Protein AF-A0A3D9I676-F1 (afdb_monomer_lite)

Organism: NCBI:txid1294267

Sequence (87 aa):
MRVSNNGKTTVIDGDEVVVARAASIDMNAPYWEYVGSDGELVRVDVSAHRTNMDVLSRLYQKAYASGRSEDAAGYVRHKARVLALLN

Structure (mmCIF, N/CA/C/O backbone):
data_AF-A0A3D9I676-F1
#
_entry.id   AF-A0A3D9I676-F1
#
loop_
_atom_site.group_PDB
_atom_site.id
_atom_site.type_symbol
_atom_site.label_atom_id
_atom_site.label_alt_id
_atom_site.label_comp_id
_atom_site.label_asym_id
_atom_site.label_entity_id
_atom_site.label_seq_id
_atom_site.pdbx_PDB_ins_code
_atom_site.Cartn_x
_atom_site.Cartn_y
_atom_site.Cartn_z
_atom_site.occupancy
_atom_site.B_iso_or_equiv
_atom_site.auth_seq_id
_atom_site.auth_comp_id
_atom_site.auth_asym_id
_atom_site.auth_atom_id
_atom_site.pdbx_PDB_model_num
ATOM 1 N N . MET A 1 1 ? -13.867 2.475 2.142 1.00 66.12 1 MET A N 1
ATOM 2 C CA . MET A 1 1 ? -13.566 3.166 3.420 1.00 66.12 1 MET A CA 1
ATOM 3 C C . MET A 1 1 ? -13.211 4.633 3.184 1.00 66.12 1 MET A C 1
ATOM 5 O O . MET A 1 1 ? -12.300 4.925 2.422 1.00 66.12 1 MET A O 1
ATOM 9 N N . ARG A 1 2 ? -13.906 5.578 3.830 1.00 61.41 2 ARG A N 1
ATOM 10 C CA . ARG A 1 2 ? -13.534 7.006 3.805 1.00 61.41 2 ARG A CA 1
ATOM 11 C C . ARG A 1 2 ? -12.629 7.324 4.995 1.00 61.41 2 ARG A C 1
ATOM 13 O O . ARG A 1 2 ? -13.011 7.050 6.125 1.00 61.41 2 ARG A O 1
ATOM 20 N N . VAL A 1 3 ? -11.462 7.908 4.740 1.00 60.97 3 VAL A N 1
ATOM 21 C CA . VAL A 1 3 ? -10.559 8.438 5.770 1.00 60.97 3 VAL A CA 1
ATOM 22 C C . VAL A 1 3 ? -10.470 9.944 5.585 1.00 60.97 3 VAL A C 1
ATOM 24 O O . VAL A 1 3 ? -10.074 10.406 4.521 1.00 60.97 3 VAL A O 1
ATOM 27 N N . SER A 1 4 ? -10.845 10.716 6.601 1.00 48.66 4 SER A N 1
ATOM 28 C CA . SER A 1 4 ? -10.661 12.168 6.598 1.00 48.66 4 SER A CA 1
ATOM 29 C C . SER A 1 4 ? -9.520 12.529 7.539 1.00 48.66 4 SER A C 1
ATOM 31 O O . SER A 1 4 ? -9.562 12.156 8.708 1.00 48.66 4 SER A O 1
ATOM 33 N N . ASN A 1 5 ? -8.512 13.237 7.029 1.00 51.75 5 ASN A N 1
ATOM 34 C CA . ASN A 1 5 ? -7.410 13.780 7.821 1.00 51.75 5 ASN A CA 1
ATOM 35 C C . ASN A 1 5 ? -7.194 15.251 7.455 1.00 51.75 5 ASN A C 1
ATOM 37 O O . ASN A 1 5 ? -7.002 15.564 6.279 1.00 51.75 5 ASN A O 1
ATOM 41 N N . ASN A 1 6 ? -7.206 16.147 8.449 1.00 49.69 6 ASN A N 1
ATOM 42 C CA . ASN A 1 6 ? -6.927 17.580 8.287 1.00 49.69 6 ASN A CA 1
ATOM 43 C C . ASN A 1 6 ? -7.716 18.241 7.138 1.00 49.69 6 ASN A C 1
ATOM 45 O O . ASN A 1 6 ? -7.170 19.011 6.354 1.00 49.69 6 ASN A O 1
ATOM 49 N N . GLY A 1 7 ? -8.999 17.892 6.989 1.00 55.97 7 GLY A N 1
ATOM 50 C CA . GLY A 1 7 ? -9.864 18.419 5.926 1.00 55.97 7 GLY A CA 1
ATOM 51 C C . GLY A 1 7 ? -9.677 17.770 4.546 1.00 55.97 7 GLY A C 1
ATOM 52 O O . GLY A 1 7 ? -10.488 18.008 3.654 1.00 55.97 7 GLY A O 1
ATOM 53 N N . LYS A 1 8 ? -8.678 16.895 4.359 1.00 57.47 8 LYS A N 1
ATOM 54 C CA . LYS A 1 8 ? -8.516 16.082 3.146 1.00 57.47 8 LYS A CA 1
ATOM 55 C C . LYS A 1 8 ? -9.212 14.737 3.344 1.00 57.47 8 LYS A C 1
ATOM 57 O O . LYS A 1 8 ? -8.751 13.883 4.100 1.00 57.47 8 LYS A O 1
ATOM 62 N N . THR A 1 9 ? -10.327 14.543 2.644 1.00 65.50 9 THR A N 1
ATOM 63 C CA . THR A 1 9 ? -10.992 13.237 2.583 1.00 65.50 9 THR A CA 1
ATOM 64 C C . THR A 1 9 ? -10.307 12.377 1.529 1.00 65.50 9 THR A C 1
ATOM 66 O O . THR A 1 9 ? -10.411 12.648 0.335 1.00 65.50 9 THR A O 1
ATOM 69 N N . THR A 1 10 ? -9.625 11.324 1.963 1.00 64.06 10 THR A N 1
ATOM 70 C CA . THR A 1 10 ? -9.164 10.248 1.091 1.00 64.06 10 THR A CA 1
ATOM 71 C C . THR A 1 10 ? -10.190 9.130 1.106 1.00 64.06 10 THR A C 1
ATOM 73 O O . THR A 1 10 ? -10.472 8.518 2.138 1.00 64.06 10 THR A O 1
ATOM 76 N N . VAL A 1 11 ? -10.751 8.841 -0.059 1.00 67.75 11 VAL A N 1
ATOM 77 C CA . VAL A 1 11 ? -11.609 7.675 -0.239 1.00 67.75 11 VAL A CA 1
ATOM 78 C C . VAL A 1 11 ? -10.709 6.500 -0.626 1.00 67.75 11 VAL A C 1
ATOM 80 O O . VAL A 1 11 ? -10.082 6.522 -1.681 1.00 67.75 11 VAL A O 1
ATOM 83 N N . ILE A 1 12 ? -10.601 5.505 0.254 1.00 76.62 12 ILE A N 1
ATOM 84 C CA . ILE A 1 12 ? -10.057 4.182 -0.069 1.00 76.62 12 ILE A CA 1
ATOM 85 C C . ILE A 1 12 ? -11.254 3.369 -0.555 1.00 76.62 12 ILE A C 1
ATOM 87 O O . ILE A 1 12 ? -11.987 2.806 0.258 1.00 76.62 12 ILE A O 1
ATOM 91 N N . ASP A 1 13 ? -11.519 3.397 -1.852 1.00 68.75 13 ASP A N 1
ATOM 92 C CA . ASP A 1 13 ? -12.601 2.637 -2.476 1.00 68.75 13 ASP A CA 1
ATOM 93 C C . ASP A 1 13 ? -12.005 1.596 -3.417 1.00 68.75 13 ASP A C 1
ATOM 95 O O . ASP A 1 13 ? -11.047 1.921 -4.115 1.00 68.75 13 ASP A O 1
ATOM 99 N N . GLY A 1 14 ? -12.531 0.369 -3.401 1.00 69.06 14 GLY 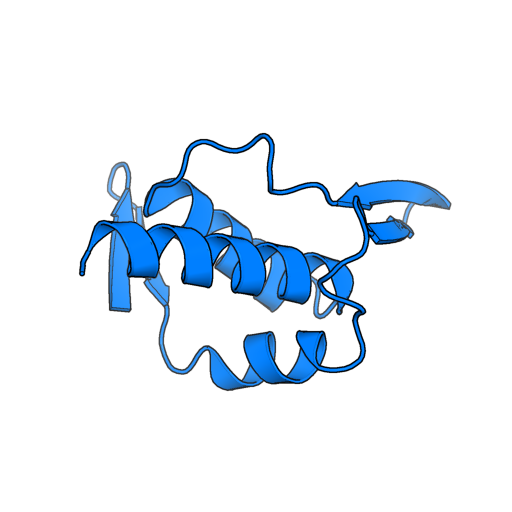A N 1
ATOM 100 C CA . GLY A 1 14 ? -12.067 -0.712 -4.279 1.00 69.06 14 GLY A CA 1
ATOM 101 C C . GLY A 1 14 ? -10.541 -0.862 -4.336 1.00 69.06 14 GLY A C 1
ATOM 102 O O . GLY A 1 14 ? -9.960 -0.842 -5.420 1.00 69.06 14 GLY A O 1
ATOM 103 N N . ASP A 1 15 ? -9.865 -1.010 -3.188 1.00 86.62 15 ASP A N 1
ATOM 104 C CA . ASP A 1 15 ? -8.396 -1.118 -3.130 1.00 86.62 15 ASP A CA 1
ATOM 105 C C . ASP A 1 15 ? -7.843 -2.435 -3.709 1.00 86.62 15 ASP A C 1
ATOM 107 O O . ASP A 1 15 ? -6.640 -2.681 -3.656 1.00 86.62 15 ASP A O 1
ATOM 111 N N . GLU A 1 16 ? -8.706 -3.257 -4.304 1.00 90.50 16 GLU A N 1
ATOM 112 C CA . GLU A 1 16 ? -8.423 -4.536 -4.957 1.00 90.50 16 GLU A CA 1
ATOM 113 C C . GLU A 1 16 ? -7.256 -4.448 -5.942 1.00 90.50 16 GLU A C 1
ATOM 115 O O . GLU A 1 16 ? -6.389 -5.316 -5.940 1.00 90.50 16 GLU A O 1
ATOM 120 N N . VAL A 1 17 ? -7.172 -3.370 -6.731 1.00 91.31 17 VAL A N 1
ATOM 121 C CA . VAL A 1 17 ? -6.060 -3.158 -7.675 1.00 91.31 17 VAL A CA 1
ATOM 122 C C . VAL A 1 17 ? -4.728 -2.997 -6.941 1.00 91.31 17 VAL A C 1
ATOM 124 O O . VAL A 1 17 ? -3.705 -3.518 -7.383 1.00 91.31 17 VAL A O 1
ATOM 127 N N . VAL A 1 18 ? -4.722 -2.282 -5.813 1.00 92.75 18 VAL A N 1
ATOM 128 C CA . VAL A 1 18 ? -3.519 -2.123 -4.988 1.00 92.75 18 VAL A CA 1
ATOM 129 C C . VAL A 1 18 ? -3.176 -3.454 -4.325 1.00 92.75 18 VAL A C 1
ATOM 131 O O . VAL A 1 18 ? -2.034 -3.890 -4.403 1.00 92.75 18 VAL A O 1
ATOM 134 N N . VAL A 1 19 ? -4.158 -4.147 -3.748 1.00 93.50 19 VAL A N 1
ATOM 135 C CA . VAL A 1 19 ? -3.961 -5.464 -3.123 1.00 93.50 19 VAL A CA 1
ATOM 136 C C . VAL A 1 19 ? -3.396 -6.478 -4.123 1.00 93.50 19 VAL A C 1
ATOM 138 O O . VAL A 1 19 ? -2.428 -7.166 -3.809 1.00 93.50 19 VAL A O 1
ATOM 141 N N . ALA A 1 20 ? -3.933 -6.533 -5.344 1.00 94.44 20 ALA A N 1
ATOM 142 C CA . ALA A 1 20 ? -3.481 -7.447 -6.389 1.00 94.44 20 ALA A CA 1
ATOM 143 C C . ALA A 1 20 ? -2.014 -7.210 -6.782 1.00 94.44 20 ALA A C 1
ATOM 145 O O . ALA A 1 20 ? -1.271 -8.166 -6.991 1.00 94.44 20 ALA A O 1
ATOM 146 N N . ARG A 1 21 ? -1.557 -5.951 -6.818 1.00 94.31 21 ARG A N 1
ATOM 147 C CA . ARG A 1 21 ? -0.146 -5.619 -7.100 1.00 94.31 21 ARG A CA 1
ATOM 148 C C . ARG A 1 21 ? 0.815 -6.130 -6.032 1.00 94.31 21 ARG A C 1
ATOM 150 O O . ARG A 1 21 ? 1.974 -6.388 -6.343 1.00 94.31 21 ARG A O 1
ATOM 157 N N . ALA A 1 22 ? 0.352 -6.282 -4.795 1.00 93.44 22 ALA A N 1
ATOM 158 C CA . ALA A 1 22 ? 1.168 -6.800 -3.705 1.00 93.44 22 ALA A CA 1
ATOM 1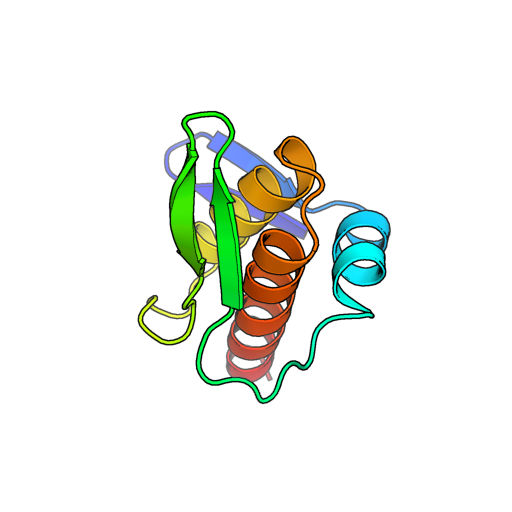59 C C . ALA A 1 22 ? 1.289 -8.336 -3.715 1.00 93.44 22 ALA A C 1
ATOM 161 O O . ALA A 1 22 ? 2.062 -8.880 -2.933 1.00 93.44 22 ALA A O 1
ATOM 162 N N . ALA A 1 23 ? 0.544 -9.047 -4.570 1.00 92.25 23 ALA A N 1
ATOM 163 C CA . ALA A 1 23 ? 0.426 -10.507 -4.511 1.00 92.25 23 ALA A CA 1
ATOM 164 C C . ALA A 1 23 ? 1.745 -11.260 -4.760 1.00 92.25 23 ALA A C 1
ATOM 166 O O . ALA A 1 23 ? 1.914 -12.371 -4.266 1.00 92.25 23 ALA A O 1
ATOM 167 N N . SER A 1 24 ? 2.679 -10.669 -5.509 1.00 89.75 24 SER A N 1
ATOM 168 C CA . SER A 1 24 ? 3.994 -11.261 -5.790 1.00 89.75 24 SER A CA 1
ATOM 169 C C . SER A 1 24 ? 5.056 -10.940 -4.734 1.00 89.75 24 SER A C 1
ATOM 171 O O . SER A 1 24 ? 6.205 -11.345 -4.891 1.00 89.75 24 SER A O 1
ATOM 173 N N . ILE A 1 25 ? 4.711 -10.175 -3.696 1.00 94.38 25 ILE A N 1
ATOM 174 C CA . ILE A 1 25 ? 5.651 -9.748 -2.663 1.00 94.38 25 ILE A CA 1
ATOM 175 C C . ILE A 1 25 ? 5.633 -10.738 -1.499 1.00 94.38 25 ILE A C 1
ATOM 177 O O . ILE A 1 25 ? 4.576 -11.044 -0.947 1.00 94.38 25 ILE A O 1
ATOM 181 N N . ASP A 1 26 ? 6.816 -11.191 -1.075 1.00 93.69 26 ASP A N 1
ATOM 182 C CA . ASP A 1 26 ? 6.955 -11.918 0.186 1.00 93.69 26 ASP A CA 1
ATOM 183 C C . ASP A 1 26 ? 6.670 -10.977 1.362 1.00 93.69 26 ASP A C 1
ATOM 185 O O . ASP A 1 26 ? 7.478 -10.117 1.725 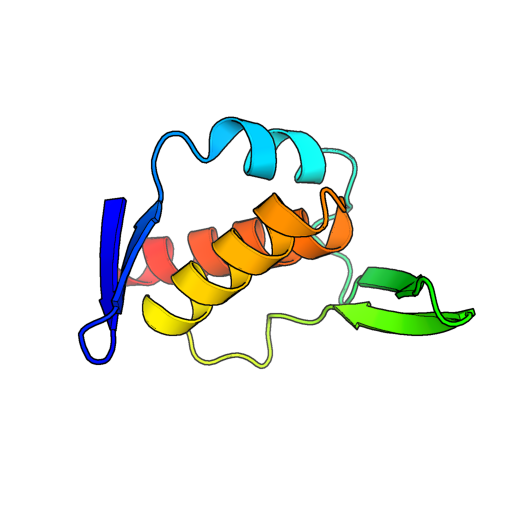1.00 93.69 26 ASP A O 1
ATOM 189 N N . MET A 1 27 ? 5.499 -11.154 1.969 1.00 89.56 27 MET A N 1
ATOM 190 C CA . MET A 1 27 ? 5.026 -10.337 3.084 1.00 89.56 27 MET A CA 1
ATOM 191 C C . MET A 1 27 ? 5.818 -10.553 4.383 1.00 89.56 27 MET A C 1
ATOM 193 O O . MET A 1 27 ? 5.713 -9.731 5.298 1.00 89.56 27 MET A O 1
ATOM 197 N N . ASN A 1 28 ? 6.601 -11.634 4.470 1.00 89.50 28 ASN A N 1
ATOM 198 C CA . ASN A 1 28 ? 7.410 -11.967 5.642 1.00 89.50 28 ASN A CA 1
ATOM 199 C C . ASN A 1 28 ? 8.787 -11.303 5.620 1.00 89.50 28 ASN A C 1
ATOM 201 O O . ASN A 1 28 ? 9.473 -11.295 6.646 1.00 89.50 28 ASN A O 1
ATOM 205 N N . ALA A 1 29 ? 9.185 -10.720 4.487 1.00 88.25 29 ALA A N 1
ATOM 206 C CA . ALA A 1 29 ? 10.421 -9.966 4.411 1.00 88.25 29 ALA A CA 1
ATOM 207 C C . ALA A 1 29 ? 10.413 -8.809 5.439 1.00 88.25 29 ALA A C 1
ATOM 209 O O . ALA A 1 29 ? 9.376 -8.162 5.670 1.00 88.25 29 ALA A O 1
ATOM 210 N N . PRO A 1 30 ? 11.559 -8.526 6.087 1.00 86.81 30 PRO A N 1
ATOM 211 C CA . PRO A 1 30 ? 11.652 -7.438 7.059 1.00 86.81 30 PRO A CA 1
ATOM 212 C C . PRO A 1 30 ? 11.455 -6.065 6.400 1.00 86.81 30 PRO A C 1
ATOM 214 O O . PRO A 1 30 ? 10.958 -5.147 7.045 1.00 86.81 30 PRO A O 1
ATOM 217 N N . TYR A 1 31 ? 11.807 -5.943 5.120 1.00 91.12 31 TYR A N 1
ATOM 218 C CA . TYR A 1 31 ? 11.636 -4.756 4.289 1.00 91.12 31 TYR A CA 1
ATOM 219 C C . TYR A 1 31 ? 11.567 -5.156 2.808 1.00 91.12 31 TYR A C 1
ATOM 221 O O . TYR A 1 31 ? 11.958 -6.266 2.443 1.00 91.12 31 TYR A O 1
ATOM 229 N N . TRP A 1 32 ? 11.126 -4.227 1.958 1.00 93.44 32 TRP A N 1
ATOM 230 C CA . TRP A 1 32 ? 11.187 -4.352 0.496 1.00 93.44 32 TRP A CA 1
ATOM 231 C C . TRP A 1 32 ? 11.992 -3.206 -0.094 1.00 93.44 32 TRP A C 1
ATOM 233 O O . TRP A 1 32 ? 11.956 -2.095 0.431 1.00 93.44 32 TRP A O 1
ATOM 243 N N . GLU A 1 33 ? 12.721 -3.465 -1.171 1.00 93.50 33 GLU A N 1
ATOM 244 C CA . GLU A 1 33 ? 13.595 -2.479 -1.803 1.00 93.50 33 GLU A CA 1
ATOM 245 C C . GLU A 1 33 ? 13.327 -2.396 -3.296 1.00 93.50 33 GLU A C 1
ATOM 247 O O . GLU A 1 33 ? 13.075 -3.406 -3.947 1.00 93.50 33 GLU A O 1
ATOM 252 N N . TYR A 1 34 ? 13.409 -1.184 -3.834 1.00 91.81 34 TYR A N 1
ATOM 253 C CA . TYR A 1 34 ? 13.331 -0.936 -5.265 1.00 91.81 34 TYR A CA 1
ATOM 254 C C . TYR A 1 34 ? 14.234 0.231 -5.658 1.00 91.81 34 TYR A C 1
ATOM 256 O O . TYR A 1 34 ? 14.546 1.095 -4.840 1.00 91.81 34 TYR A O 1
ATOM 264 N N . VAL A 1 35 ? 14.606 0.302 -6.936 1.00 93.25 35 VAL A N 1
ATOM 265 C CA . VAL A 1 35 ? 15.318 1.462 -7.491 1.00 93.25 35 VAL A CA 1
ATOM 266 C C . VAL A 1 35 ? 14.303 2.520 -7.934 1.00 93.25 35 VAL A C 1
ATOM 268 O O . VAL A 1 35 ? 13.354 2.241 -8.685 1.00 93.25 35 VAL A O 1
ATOM 271 N N . GLY A 1 36 ? 14.449 3.727 -7.393 1.00 89.81 36 GLY A N 1
ATOM 272 C CA . GLY A 1 36 ? 13.659 4.908 -7.715 1.00 89.81 36 GLY A CA 1
ATOM 273 C C . GLY A 1 36 ? 13.877 5.377 -9.153 1.00 89.81 36 GLY A C 1
ATOM 274 O O . GLY A 1 36 ? 14.771 4.920 -9.860 1.00 89.81 36 GLY A O 1
ATOM 275 N N . SER A 1 37 ? 13.030 6.293 -9.621 1.00 87.00 37 SER A N 1
ATOM 276 C CA . SER A 1 37 ? 13.187 6.900 -10.955 1.00 87.00 37 SER A CA 1
ATOM 277 C C . SER A 1 37 ? 14.438 7.776 -11.076 1.00 87.00 37 SER A C 1
ATOM 279 O O . SER A 1 37 ? 14.885 8.057 -12.180 1.00 87.00 37 SER A O 1
ATOM 281 N N . ASP A 1 38 ? 14.971 8.219 -9.944 1.00 93.25 38 ASP A N 1
ATOM 282 C CA . ASP A 1 38 ? 16.219 8.963 -9.779 1.00 93.25 38 ASP A CA 1
ATOM 283 C C . ASP A 1 38 ? 17.455 8.054 -9.659 1.00 93.25 38 ASP A C 1
ATOM 285 O O . ASP A 1 38 ? 18.572 8.555 -9.585 1.00 93.25 38 ASP A O 1
ATOM 289 N N . GLY A 1 39 ? 17.275 6.728 -9.677 1.00 93.06 39 GLY A N 1
ATOM 290 C CA . GLY A 1 39 ? 18.355 5.757 -9.500 1.00 93.06 39 GLY A CA 1
ATOM 291 C C . GLY A 1 39 ? 18.693 5.456 -8.037 1.00 93.06 39 GLY A C 1
ATOM 292 O O . GLY A 1 39 ? 19.514 4.576 -7.786 1.00 93.06 39 GLY A O 1
ATOM 293 N N . GLU A 1 40 ? 18.043 6.118 -7.078 1.00 95.75 40 GLU A N 1
ATOM 294 C CA . GLU A 1 40 ? 18.285 5.896 -5.654 1.00 95.75 40 GLU A CA 1
ATOM 295 C C . GLU A 1 40 ? 17.586 4.630 -5.155 1.00 95.75 40 GLU A C 1
ATOM 297 O O . GLU A 1 40 ? 16.480 4.282 -5.582 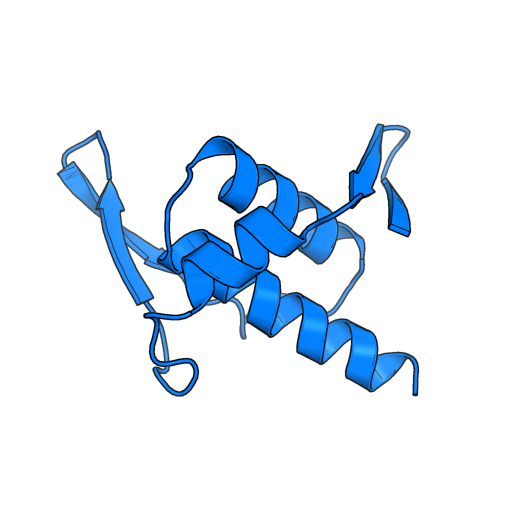1.00 95.75 40 GLU A O 1
ATOM 302 N N . LEU A 1 41 ? 18.221 3.925 -4.218 1.00 94.81 41 LEU A N 1
ATOM 303 C CA . LEU A 1 41 ? 17.627 2.747 -3.597 1.00 94.81 41 LEU A CA 1
ATOM 304 C C . LEU A 1 41 ? 16.607 3.179 -2.539 1.00 94.81 41 LEU A C 1
ATOM 306 O O . LEU A 1 41 ? 16.940 3.823 -1.545 1.00 94.81 41 LEU A O 1
ATOM 310 N N . VAL A 1 42 ? 15.349 2.794 -2.739 1.00 91.88 42 VAL A N 1
ATOM 311 C CA . VAL A 1 42 ? 14.254 3.080 -1.816 1.00 91.88 42 VAL A CA 1
ATOM 312 C C . VAL A 1 42 ? 13.918 1.829 -1.025 1.00 91.88 42 VAL A C 1
ATOM 314 O O . VAL A 1 42 ? 13.599 0.791 -1.599 1.00 91.88 42 VAL A O 1
ATOM 317 N N . ARG A 1 43 ? 13.916 1.956 0.303 1.00 91.88 43 ARG A N 1
ATOM 318 C CA . ARG A 1 43 ? 13.467 0.914 1.229 1.00 91.88 43 ARG A CA 1
ATOM 319 C C . ARG A 1 43 ? 12.064 1.220 1.753 1.00 91.88 43 ARG A C 1
ATOM 321 O O . ARG A 1 43 ? 11.795 2.310 2.255 1.00 91.88 43 ARG A O 1
ATOM 328 N N . VAL A 1 44 ? 11.181 0.232 1.680 1.00 89.25 44 VAL A N 1
ATOM 329 C CA . VAL A 1 44 ? 9.826 0.256 2.231 1.00 89.25 44 VAL A CA 1
ATOM 330 C C . VAL A 1 44 ? 9.786 -0.625 3.476 1.00 89.25 44 VAL A C 1
ATOM 332 O O . VAL A 1 44 ? 9.799 -1.851 3.387 1.00 89.25 44 VAL A O 1
ATOM 335 N N . ASP A 1 45 ? 9.703 0.016 4.641 1.00 87.88 45 ASP A N 1
ATOM 336 C CA . ASP A 1 45 ? 9.409 -0.624 5.924 1.00 87.88 45 ASP A CA 1
ATOM 337 C C . ASP A 1 45 ? 8.245 0.111 6.599 1.00 87.88 45 ASP A C 1
ATOM 339 O O . ASP A 1 45 ? 8.344 1.261 7.037 1.00 87.88 45 ASP A O 1
ATOM 343 N N . VAL A 1 46 ? 7.098 -0.562 6.667 1.00 81.75 46 VAL A N 1
ATOM 344 C CA . VAL A 1 46 ? 5.896 -0.006 7.296 1.00 81.75 46 VAL A CA 1
ATOM 345 C C . VAL A 1 46 ? 5.743 -0.409 8.757 1.00 81.75 46 VAL A C 1
ATOM 347 O O . VAL A 1 46 ? 4.879 0.141 9.438 1.00 81.75 46 VAL A O 1
ATOM 350 N N . SER A 1 47 ? 6.577 -1.314 9.277 1.00 81.19 47 SER A N 1
ATOM 351 C CA . SER A 1 47 ? 6.503 -1.769 10.670 1.00 81.19 47 SER A CA 1
ATOM 352 C C . SER A 1 47 ? 6.782 -0.632 11.661 1.00 81.19 47 SER A C 1
ATOM 354 O O . SER A 1 47 ? 6.092 -0.522 12.674 1.00 81.19 47 SER A O 1
ATOM 356 N N . ALA A 1 48 ? 7.677 0.292 11.296 1.00 78.06 48 ALA A N 1
ATOM 357 C CA . ALA A 1 48 ? 8.023 1.477 12.082 1.00 78.06 48 ALA A CA 1
ATOM 358 C C . ALA A 1 48 ? 6.893 2.520 12.189 1.00 78.06 48 ALA A C 1
ATOM 360 O O . ALA A 1 48 ? 6.920 3.392 13.058 1.00 78.06 48 ALA A O 1
ATOM 361 N N . HIS A 1 49 ? 5.885 2.461 11.315 1.00 84.69 49 HIS A N 1
ATOM 362 C CA . HIS A 1 49 ? 4.805 3.440 11.329 1.00 84.69 49 HIS A CA 1
ATOM 363 C C . HIS A 1 49 ? 3.799 3.138 12.442 1.00 84.69 49 HIS A C 1
ATOM 365 O O . HIS A 1 49 ? 3.413 1.985 12.662 1.00 84.69 49 HIS A O 1
ATOM 371 N N . ARG A 1 50 ? 3.301 4.194 13.100 1.00 87.94 50 ARG A N 1
ATOM 372 C CA . ARG A 1 50 ? 2.172 4.092 14.035 1.00 87.94 50 ARG A CA 1
ATOM 373 C C . ARG A 1 50 ? 0.943 3.566 13.295 1.00 87.94 50 ARG A C 1
ATOM 375 O O . ARG A 1 50 ? 0.517 4.161 12.307 1.00 87.94 50 ARG A O 1
ATOM 382 N N . THR A 1 51 ? 0.346 2.490 13.803 1.00 91.12 51 THR A N 1
ATOM 383 C CA . THR A 1 51 ? -0.884 1.907 13.254 1.00 91.12 51 THR A CA 1
ATOM 384 C C . THR A 1 51 ? -2.053 2.882 13.406 1.00 91.12 51 THR A C 1
ATOM 386 O O . THR A 1 51 ? -2.617 3.023 14.487 1.00 91.12 51 THR A O 1
ATOM 389 N N . ASN A 1 52 ? -2.394 3.599 12.336 1.00 89.62 52 ASN A N 1
ATOM 390 C CA . ASN A 1 52 ? -3.547 4.495 12.286 1.00 89.62 52 ASN A CA 1
ATOM 391 C C . ASN A 1 52 ? -4.073 4.659 10.848 1.00 89.62 52 ASN A C 1
ATOM 393 O O . ASN A 1 52 ? -3.413 4.284 9.871 1.00 89.62 52 ASN A O 1
ATOM 397 N N . MET A 1 53 ? -5.265 5.245 10.744 1.00 87.81 53 MET A N 1
ATOM 398 C CA . MET A 1 53 ? -5.989 5.455 9.486 1.00 87.81 53 MET A CA 1
ATOM 399 C C . MET A 1 53 ? -5.312 6.481 8.570 1.00 87.81 53 MET A C 1
ATOM 401 O O . MET A 1 53 ? -5.369 6.359 7.348 1.00 87.81 53 MET A O 1
ATOM 405 N N . ASP A 1 54 ? -4.622 7.463 9.144 1.00 88.00 54 ASP A N 1
ATOM 406 C CA . ASP A 1 54 ? -3.945 8.523 8.398 1.00 88.00 54 ASP A CA 1
ATOM 407 C C . ASP A 1 54 ? -2.773 7.991 7.577 1.00 88.00 54 ASP A C 1
ATOM 409 O O . ASP A 1 54 ? -2.634 8.291 6.390 1.00 88.00 54 ASP A O 1
ATOM 413 N N . VAL A 1 55 ? -1.939 7.163 8.205 1.00 89.81 55 VAL A N 1
ATOM 414 C CA . VAL A 1 55 ? -0.839 6.460 7.547 1.00 89.81 55 VAL A CA 1
ATOM 415 C C . VAL A 1 55 ? -1.400 5.507 6.497 1.00 89.81 55 VAL A C 1
ATOM 417 O O . VAL A 1 55 ? -0.900 5.486 5.375 1.00 89.81 55 VAL A O 1
ATOM 420 N N . LEU A 1 56 ? -2.484 4.791 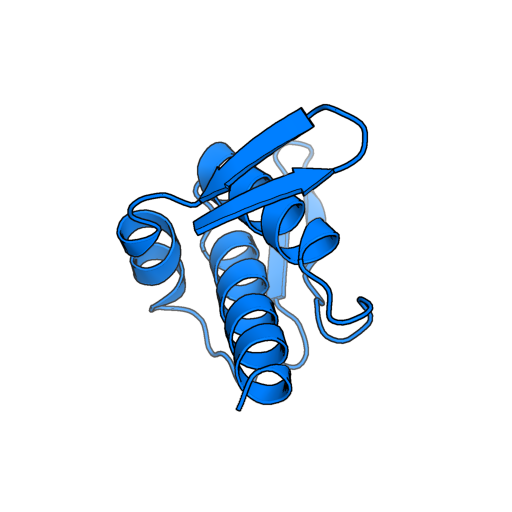6.812 1.00 90.75 56 LEU A N 1
ATOM 421 C CA . LEU A 1 56 ? -3.143 3.893 5.863 1.00 90.75 56 LEU A CA 1
ATOM 422 C 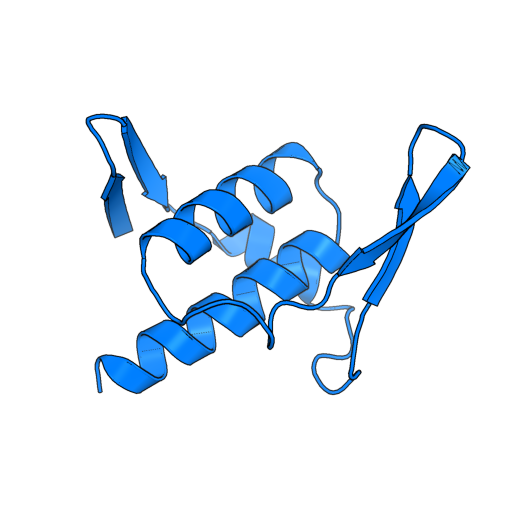C . LEU A 1 56 ? -3.586 4.632 4.592 1.00 90.75 56 LEU A C 1
ATOM 424 O O . LEU A 1 56 ? -3.327 4.174 3.481 1.00 90.75 56 LEU A O 1
ATOM 428 N N . SER A 1 57 ? -4.197 5.807 4.751 1.00 90.00 57 SER A N 1
ATOM 429 C CA . SER A 1 57 ? -4.603 6.666 3.639 1.00 90.00 57 SER A CA 1
ATOM 430 C C . SER A 1 57 ? -3.423 7.140 2.790 1.00 90.00 57 SER A C 1
ATOM 432 O O . SER A 1 57 ? -3.558 7.214 1.568 1.00 90.00 57 SER A O 1
ATOM 434 N N . ARG A 1 58 ? -2.296 7.506 3.407 1.00 90.06 58 ARG A N 1
ATOM 435 C CA . ARG A 1 58 ? -1.106 7.969 2.676 1.00 90.06 58 ARG A CA 1
ATOM 436 C C . ARG A 1 58 ? -0.450 6.828 1.907 1.00 90.06 58 ARG A C 1
ATOM 438 O O . ARG A 1 58 ? -0.093 7.013 0.748 1.00 90.06 58 ARG A O 1
ATOM 445 N N . LEU A 1 59 ? -0.347 5.651 2.524 1.00 91.44 59 LEU A N 1
ATOM 446 C CA . LEU A 1 59 ? 0.185 4.452 1.879 1.00 91.44 59 LEU A CA 1
ATOM 447 C C . LEU A 1 59 ? -0.682 4.024 0.693 1.00 91.44 59 LEU A C 1
ATOM 449 O O . LEU A 1 59 ? -0.138 3.723 -0.363 1.00 91.44 59 LEU A O 1
ATOM 453 N N . TYR A 1 60 ? -2.010 4.088 0.826 1.00 92.19 60 TYR A N 1
ATOM 454 C CA . TYR A 1 60 ? -2.921 3.838 -0.291 1.00 92.19 60 TYR A CA 1
ATOM 455 C C . TYR A 1 60 ? -2.660 4.789 -1.465 1.00 92.19 60 TYR A C 1
ATOM 457 O O . TYR A 1 60 ? -2.460 4.339 -2.589 1.00 92.19 60 TYR A O 1
ATOM 465 N N . GLN A 1 61 ? -2.614 6.104 -1.207 1.00 90.88 61 GLN A N 1
ATOM 466 C CA . GLN A 1 61 ? -2.348 7.103 -2.249 1.00 90.88 61 GLN A CA 1
ATOM 467 C C . GLN A 1 61 ? -0.993 6.878 -2.921 1.00 90.88 61 GLN A C 1
ATOM 469 O O . GLN A 1 61 ? -0.908 6.947 -4.145 1.00 90.88 61 GLN A O 1
ATOM 474 N N . LYS A 1 62 ? 0.045 6.574 -2.132 1.00 91.06 62 LYS A N 1
ATOM 475 C CA . LYS A 1 62 ? 1.382 6.270 -2.646 1.00 91.06 62 LYS A CA 1
ATOM 476 C C . LYS A 1 62 ? 1.350 5.047 -3.562 1.00 91.06 62 LYS A C 1
ATOM 478 O O . LYS A 1 62 ? 1.766 5.153 -4.708 1.00 91.06 62 LYS A O 1
ATOM 483 N N . ALA A 1 63 ? 0.806 3.930 -3.085 1.00 92.31 63 ALA A N 1
ATOM 484 C CA . ALA A 1 63 ? 0.747 2.676 -3.830 1.00 92.31 63 ALA A CA 1
ATOM 485 C C . ALA A 1 63 ? -0.118 2.766 -5.094 1.00 92.31 63 ALA A C 1
ATOM 487 O O . ALA A 1 63 ? 0.212 2.190 -6.132 1.00 92.31 63 ALA A O 1
ATOM 488 N N . TYR A 1 64 ? -1.222 3.514 -5.029 1.00 91.38 64 TYR A N 1
ATOM 489 C CA . TYR A 1 64 ? -2.073 3.753 -6.187 1.00 91.38 64 TYR A CA 1
ATOM 490 C C . TYR A 1 64 ? -1.347 4.584 -7.252 1.00 91.38 64 TYR A C 1
ATOM 492 O O . TYR A 1 64 ? -1.366 4.211 -8.424 1.00 91.38 64 TYR A O 1
ATOM 500 N N . ALA A 1 65 ? -0.688 5.674 -6.843 1.00 91.25 65 ALA A N 1
ATOM 501 C CA . ALA A 1 65 ? 0.014 6.581 -7.746 1.00 91.25 65 ALA A CA 1
ATOM 502 C C . ALA A 1 65 ? 1.297 5.975 -8.331 1.00 91.25 65 ALA A C 1
ATOM 504 O O . ALA A 1 65 ? 1.594 6.203 -9.499 1.00 91.25 65 ALA A O 1
ATOM 505 N N . SER A 1 66 ? 2.058 5.212 -7.540 1.00 91.81 66 SER A N 1
ATOM 506 C CA . SER A 1 66 ? 3.318 4.617 -7.996 1.00 91.81 66 SER A CA 1
ATOM 507 C C . SER A 1 66 ? 3.109 3.363 -8.840 1.00 91.81 66 SER A C 1
ATOM 509 O O . SER A 1 66 ? 3.945 3.054 -9.685 1.00 91.81 66 SER A O 1
ATOM 511 N N . GLY A 1 67 ? 2.025 2.617 -8.598 1.00 90.88 67 GLY A N 1
ATOM 512 C CA . GLY A 1 67 ? 1.781 1.329 -9.245 1.00 90.88 67 GLY A CA 1
ATOM 513 C C . GLY A 1 67 ? 2.783 0.234 -8.863 1.00 90.88 67 GLY A C 1
ATOM 514 O O . GLY A 1 67 ? 2.738 -0.841 -9.455 1.00 90.88 67 GLY A O 1
ATOM 515 N N . ARG A 1 68 ? 3.667 0.489 -7.888 1.00 91.88 68 ARG A N 1
ATOM 516 C CA . ARG A 1 68 ? 4.729 -0.430 -7.466 1.00 91.88 68 ARG A CA 1
ATOM 517 C C . ARG A 1 68 ? 4.217 -1.473 -6.476 1.00 91.88 68 ARG A C 1
ATOM 519 O O . ARG A 1 68 ? 3.414 -1.167 -5.589 1.00 91.88 68 ARG A O 1
ATOM 526 N N . SER A 1 69 ? 4.723 -2.694 -6.603 1.00 94.50 69 SER A N 1
ATOM 527 C CA . SER A 1 69 ? 4.345 -3.827 -5.756 1.00 94.50 69 SER A CA 1
ATOM 528 C C . SER A 1 69 ? 4.810 -3.658 -4.306 1.00 94.50 69 SER A C 1
ATOM 530 O O . SER A 1 69 ? 4.083 -4.027 -3.389 1.00 94.50 69 SER A O 1
ATOM 532 N N . GLU A 1 70 ? 5.963 -3.034 -4.071 1.00 94.69 70 GLU A N 1
ATOM 533 C CA . GLU A 1 70 ? 6.532 -2.786 -2.740 1.00 94.69 70 GLU A CA 1
ATOM 534 C C . GLU A 1 70 ? 5.710 -1.756 -1.955 1.00 94.69 70 GLU A C 1
ATOM 536 O O . GLU A 1 70 ? 5.413 -1.947 -0.775 1.00 94.69 70 GLU A O 1
ATOM 541 N N . ASP A 1 71 ? 5.280 -0.680 -2.620 1.00 93.62 71 ASP A N 1
ATOM 542 C CA . ASP A 1 71 ? 4.388 0.314 -2.016 1.00 93.62 71 ASP A CA 1
ATOM 543 C C . ASP A 1 71 ? 3.020 -0.298 -1.697 1.00 93.62 71 ASP A C 1
ATOM 545 O O . ASP A 1 71 ? 2.457 -0.058 -0.625 1.00 93.62 71 ASP A O 1
ATOM 549 N N . ALA A 1 72 ? 2.502 -1.125 -2.609 1.00 94.44 72 ALA A N 1
ATOM 550 C CA . ALA A 1 72 ? 1.274 -1.877 -2.402 1.00 94.44 72 ALA A CA 1
ATOM 551 C C . ALA A 1 72 ? 1.385 -2.851 -1.220 1.00 94.44 72 ALA A C 1
ATOM 553 O O . ALA A 1 72 ? 0.479 -2.902 -0.386 1.00 94.44 72 ALA A O 1
ATOM 554 N N . ALA A 1 73 ? 2.503 -3.565 -1.085 1.00 94.62 73 ALA A N 1
ATOM 555 C CA . ALA A 1 73 ? 2.761 -4.436 0.058 1.00 94.62 73 ALA A CA 1
ATOM 556 C C . ALA A 1 73 ? 2.832 -3.654 1.374 1.00 94.62 73 ALA A C 1
ATOM 558 O O . ALA A 1 73 ? 2.220 -4.054 2.369 1.00 94.62 73 ALA A O 1
ATOM 559 N N . GLY A 1 74 ? 3.479 -2.485 1.361 1.00 93.44 74 GLY A N 1
ATOM 560 C CA . GLY A 1 74 ? 3.472 -1.556 2.488 1.00 93.44 74 GLY A CA 1
ATOM 561 C C . GLY A 1 74 ? 2.053 -1.163 2.912 1.00 93.44 74 GLY A C 1
ATOM 562 O O . GLY A 1 74 ? 1.710 -1.224 4.096 1.00 93.44 74 GLY A O 1
ATOM 563 N N . TYR A 1 75 ? 1.192 -0.825 1.952 1.00 93.25 75 TYR A N 1
ATOM 564 C CA . TYR A 1 75 ? -0.218 -0.548 2.214 1.00 93.25 75 TYR A CA 1
ATOM 565 C C . TYR A 1 75 ? -0.959 -1.760 2.806 1.00 93.25 75 TYR A C 1
ATOM 567 O O . TYR A 1 75 ? -1.602 -1.623 3.849 1.00 93.25 75 TYR A O 1
ATOM 575 N N . VAL A 1 76 ? -0.845 -2.943 2.194 1.00 93.81 76 VAL A N 1
ATOM 576 C CA . VAL A 1 76 ? -1.538 -4.171 2.628 1.00 93.81 76 VAL A CA 1
ATOM 577 C C . VAL A 1 76 ? -1.140 -4.565 4.049 1.00 93.81 76 VAL A C 1
ATOM 579 O O . VAL A 1 76 ? -2.006 -4.830 4.888 1.00 93.81 76 VAL A O 1
ATOM 582 N N . ARG A 1 77 ? 0.159 -4.537 4.365 1.00 93.62 77 ARG A N 1
ATOM 583 C CA . ARG A 1 77 ? 0.659 -4.861 5.708 1.00 93.62 77 ARG A CA 1
ATOM 584 C C . ARG A 1 77 ? 0.139 -3.878 6.753 1.00 93.62 77 ARG A C 1
ATOM 586 O O . ARG A 1 77 ? -0.247 -4.284 7.850 1.00 93.62 77 ARG A O 1
ATOM 593 N N . HIS A 1 78 ? 0.079 -2.588 6.428 1.00 93.56 78 HIS A N 1
ATOM 594 C CA . HIS A 1 78 ? -0.484 -1.591 7.339 1.00 93.56 78 HIS A CA 1
ATOM 595 C C . HIS A 1 78 ? -2.005 -1.728 7.490 1.00 93.56 78 HIS A C 1
ATOM 597 O O . HIS A 1 78 ? -2.515 -1.613 8.603 1.00 93.56 78 HIS A O 1
ATOM 603 N N . LYS A 1 79 ? -2.727 -2.046 6.407 1.00 92.06 79 LYS A N 1
ATOM 604 C CA . LYS A 1 79 ? -4.169 -2.342 6.428 1.00 92.06 79 LYS A CA 1
ATOM 605 C C . LYS A 1 79 ? -4.473 -3.490 7.387 1.00 92.06 79 LYS A C 1
ATOM 607 O O . LYS A 1 79 ? -5.339 -3.339 8.242 1.00 92.06 79 LYS A O 1
ATOM 612 N N . ALA A 1 80 ? -3.722 -4.588 7.302 1.00 91.69 80 ALA A N 1
ATOM 613 C CA . ALA A 1 80 ? -3.874 -5.732 8.200 1.00 91.69 80 ALA A CA 1
ATOM 614 C C . ALA A 1 80 ? -3.679 -5.341 9.676 1.00 91.69 80 ALA A C 1
ATOM 616 O O . ALA A 1 80 ? -4.494 -5.706 10.521 1.00 91.69 80 ALA A O 1
ATOM 617 N N . ARG A 1 81 ? -2.655 -4.531 9.986 1.00 92.25 81 ARG A N 1
ATOM 618 C CA . ARG A 1 81 ? -2.412 -4.025 11.351 1.00 92.25 81 ARG A CA 1
ATOM 619 C C . ARG A 1 81 ? -3.554 -3.150 11.863 1.00 92.25 81 ARG A C 1
ATOM 621 O O . ARG A 1 81 ? -3.921 -3.267 13.024 1.00 92.25 81 ARG A O 1
ATOM 628 N N . VAL A 1 82 ? -4.096 -2.267 11.023 1.00 90.69 82 VAL A N 1
ATOM 629 C CA . VAL A 1 82 ? -5.239 -1.418 11.392 1.00 90.69 82 VAL A CA 1
ATOM 630 C C . VAL A 1 82 ? -6.476 -2.270 11.667 1.00 90.69 82 VAL A C 1
ATOM 632 O O . VAL A 1 82 ? -7.116 -2.074 12.692 1.00 90.69 82 VAL A O 1
ATOM 635 N N . LEU A 1 83 ? -6.785 -3.236 10.798 1.00 89.19 83 LEU A N 1
ATOM 636 C CA . LEU A 1 83 ? -7.929 -4.136 10.980 1.00 89.19 83 LEU A CA 1
ATOM 637 C C . LEU A 1 83 ? -7.803 -4.982 12.253 1.00 89.19 83 LEU A C 1
ATOM 639 O O . LEU A 1 83 ? -8.791 -5.171 12.950 1.00 89.19 83 LEU A O 1
ATOM 643 N N . ALA A 1 84 ? -6.591 -5.424 12.597 1.00 90.12 84 ALA A N 1
ATOM 644 C CA . ALA A 1 84 ? -6.334 -6.168 13.828 1.00 90.12 84 ALA A CA 1
ATOM 645 C C . ALA A 1 84 ? -6.570 -5.355 15.117 1.00 90.12 84 ALA A C 1
ATOM 647 O O . ALA A 1 84 ? -6.708 -5.956 16.172 1.00 90.12 84 ALA A O 1
ATOM 648 N N . LEU A 1 85 ? -6.604 -4.017 15.053 1.00 87.31 85 LEU A N 1
ATOM 649 C CA . LEU A 1 85 ? -6.940 -3.154 16.197 1.00 87.31 85 LEU A CA 1
ATOM 650 C C . LEU A 1 85 ? -8.437 -2.831 16.299 1.00 87.31 85 LEU A C 1
ATOM 652 O O . LEU A 1 85 ? -8.859 -2.219 17.277 1.00 87.31 85 LEU A O 1
ATOM 656 N N . LEU A 1 86 ? -9.212 -3.145 15.259 1.00 80.25 86 LEU A N 1
ATOM 657 C CA . LEU A 1 86 ? -10.651 -2.877 15.194 1.00 80.25 86 LEU A CA 1
ATOM 658 C C . LEU A 1 86 ? -11.498 -4.110 15.545 1.00 80.25 86 LEU A C 1
ATOM 660 O O . LEU A 1 86 ? -12.707 -3.963 15.723 1.00 80.25 86 LEU A O 1
ATOM 664 N N . ASN A 1 87 ? -10.867 -5.283 15.625 1.00 61.59 87 ASN A N 1
ATOM 665 C CA . ASN A 1 87 ? -11.440 -6.538 16.114 1.00 61.59 87 ASN A CA 1
ATOM 666 C C . ASN A 1 87 ? -11.048 -6.762 17.575 1.00 61.59 87 ASN A C 1
ATOM 668 O O . ASN A 1 87 ? -11.846 -7.408 18.285 1.00 61.59 87 ASN A O 1
#

Radius of gyration: 12.76 Å; chains: 1; bounding box: 32×30×27 Å

pLDDT: mean 85.78, std 11.86, range [48.66, 95.75]

Foldseek 3Di:
DWDDDPNDIQDPPPLVLLLVLLPPPDLPDQWDWDQDPVRDIDIQHLPPPDLDPVVLSVLSVVSVVVVHNRSSSSNVVSVVVNVVVVD

Secondary structure (DSSP, 8-state):
-EEEETTEEEE---THHHHHHTTTS-TTSS-EEEE-TTSPEEEE--TTS--SHHHHHHHHHHHHHH--HHHHHHHHHHHHHHHHTT-